Protein 3TPK (pdb70)

CATH classification: 2.60.40.10

Secondary structure (DSSP, 8-state):
-EEEEEE--EEE-TT--EEEEEEEEESGGG--EEEEEEE-TTS--EEEEEEETTT--EEE-GGGTTTEEEEEETTTTEEEEEE-S--GGG-EEEEEEEES-SS-GGG-B---S-EEEEE-

Foldseek 3Di:
DKAWEKDWADEEEQQAKIKMKIFMDDPCPLFQKKWKWWAAVPDDIGTAKMAGNVPGDMDGDPVCPPFWDWDDDVVRNMIMIIGGSDDQVVWGFMWMWTANDDDDPVRTDRTDPTYTHGYD

Nearest PDB structures (foldseek):
  3tpk-assembly1_A  TM=1.008E+00  e=8.498E-26  Camelidae
  4ppt-assembly1_A  TM=9.365E-01  e=7.025E-18  Lama glama
  8rj7-assembly4_H  TM=9.078E-01  e=2.707E-18  Camelus dromedarius
  4weu-assembly2_E  TM=9.367E-01  e=1.724E-17  Lama glama
  8fab-assembly1_B  TM=9.175E-01  e=1.298E-16  Homo sapiens

Solvent-accessible surface area: 6635 Å² total; per-residue (Å²): 172,24,106,9,67,13,61,32,28,31,97,22,133,75,45,22,61,30,137,0,21,4,62,18,52,35,162,28,174,41,16,58,29,9,15,0,10,17,68,11,133,91,133,164,138,69,55,0,0,4,9,0,56,171,124,45,135,51,102,42,7,116,54,0,119,88,19,5,75,7,51,61,44,113,109,127,63,10,9,24,0,62,0,68,77,1,77,85,96,0,43,2,50,0,38,0,0,3,0,69,64,58,100,97,66,159,114,23,67,78,99,12,160,14,17,82,0,41,4,95

Sequence (120 aa):
EVQLVESGGGSSVVQPGGSLRLSCTASGYTFSQEFVIWFRQAPGKERREIVSGISLRKGWTYYADSVKGRFTISQD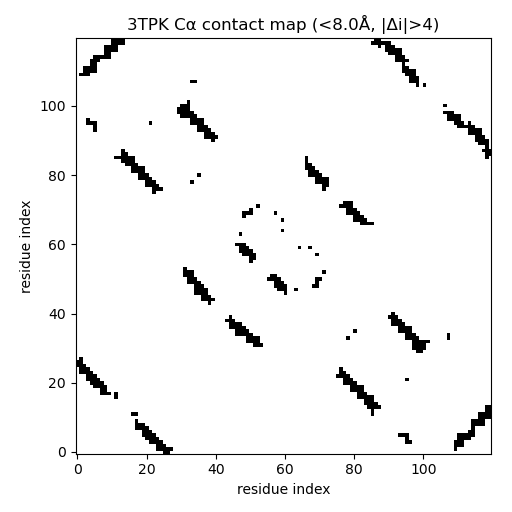NAKNTVYLQMNNLKPEDTAMYYCAAAPTATHALYFDYWGQGTQVTVS

B-factor: mean 15.34, std 8.02, range [6.37, 49.19]

Structure (mmCIF, N/CA/C/O backbone):
data_3TPK
#
_entry.id   3TPK
#
_cell.length_a   30.921
_cell.length_b   38.659
_cell.length_c   94.412
_cell.angle_alpha   90.000
_cell.angle_beta   90.000
_cell.angle_gamma   90.000
#
_symmetry.space_group_name_H-M   'P 21 21 21'
#
loop_
_entity.id
_entity.type
_entity.pdbx_description
1 polymer 'Immunoglobulin heavy chain antibody variable domain KW1'
2 non-polymer BENZAMIDINE
3 non-polymer 1,2-ETHANEDIOL
4 water water
#
loop_
_atom_site.group_PDB
_atom_site.id
_atom_site.type_symbol
_atom_site.label_atom_id
_atom_site.label_alt_id
_atom_site.label_comp_id
_atom_site.label_asym_id
_atom_site.label_entity_id
_atom_site.label_seq_id
_atom_site.pdbx_PDB_ins_code
_atom_site.Cartn_x
_atom_site.Cartn_y
_atom_site.Cartn_z
_atom_site.occupancy
_atom_site.B_iso_or_equiv
_atom_site.auth_seq_id
_atom_site.auth_comp_id
_atom_site.auth_asym_id
_atom_site.auth_atom_id
_atom_site.pdbx_PDB_model_num
ATOM 1 N N . GLU A 1 5 ? -11.701 -3.070 -21.160 1.00 28.25 1 GLU A N 1
ATOM 2 C CA . GLU A 1 5 ? -11.279 -3.885 -19.990 1.00 24.44 1 GLU A CA 1
ATOM 3 C C . GLU A 1 5 ? -9.929 -3.493 -19.388 1.00 21.42 1 GLU A C 1
ATOM 4 O O . GLU A 1 5 ? -9.000 -4.282 -19.245 1.00 19.62 1 GLU A O 1
ATOM 10 N N . VAL A 1 6 ? -9.843 -2.239 -19.071 1.00 14.97 2 VAL A N 1
ATOM 11 C CA . VAL A 1 6 ? -8.735 -1.686 -18.268 1.00 12.38 2 VAL A CA 1
ATOM 12 C C . VAL A 1 6 ? -9.342 -0.844 -17.194 1.00 12.73 2 VAL A C 1
ATOM 13 O O . VAL A 1 6 ? -10.222 -0.001 -17.453 1.00 13.85 2 VAL A O 1
ATOM 17 N N . GLN A 1 7 ? -8.836 -1.051 -15.960 1.00 12.15 3 GLN A N 1
ATOM 18 C CA . GLN A 1 7 ? -9.247 -0.202 -14.883 1.00 13.84 3 GLN A CA 1
ATOM 19 C C . GLN A 1 7 ? -8.068 0.169 -13.983 1.00 9.99 3 GLN A C 1
ATOM 20 O O . GLN A 1 7 ? -7.164 -0.624 -13.775 1.00 12.14 3 GLN A O 1
ATOM 26 N N . LEU A 1 8 ? -8.054 1.445 -13.634 1.00 10.87 4 LEU A N 1
ATOM 27 C CA . LEU A 1 8 ? -7.008 1.973 -12.762 1.00 8.95 4 LEU A CA 1
ATOM 28 C C . LEU A 1 8 ? -7.644 2.421 -11.451 1.00 9.78 4 LEU A C 1
ATOM 29 O O . LEU A 1 8 ? -8.791 2.954 -11.469 1.00 10.97 4 LEU A O 1
ATOM 34 N N . VAL A 1 9 ? -6.914 2.209 -10.338 1.00 8.43 5 VAL A N 1
ATOM 35 C CA . VAL A 1 9 ? -7.468 2.560 -9.011 1.00 8.63 5 VAL A CA 1
ATOM 36 C C . VAL A 1 9 ? -6.389 3.338 -8.274 1.00 8.04 5 VAL A C 1
ATOM 37 O O . VAL A 1 9 ? -5.280 2.822 -8.049 1.00 7.72 5 VAL A O 1
ATOM 41 N N . GLU A 1 10 ? -6.720 4.553 -7.853 1.00 7.21 6 GLU A N 1
ATOM 42 C CA . GLU A 1 10 ? -5.735 5.413 -7.147 1.00 6.97 6 GLU A CA 1
ATOM 43 C C . GLU A 1 10 ? -5.896 5.271 -5.629 1.00 6.80 6 GLU A C 1
ATOM 44 O O . GLU A 1 10 ? -7.022 5.176 -5.098 1.00 7.90 6 GLU A O 1
ATOM 50 N N . SER A 1 11 ? -4.774 5.358 -4.917 1.00 7.03 7 SER A N 1
ATOM 51 C CA . SER A 1 11 ? -4.839 5.359 -3.457 1.00 6.85 7 SER A CA 1
ATOM 52 C C . SER A 1 11 ? -3.588 6.046 -2.953 1.00 7.91 7 SER A C 1
ATOM 53 O O . SER A 1 11 ? -2.692 6.458 -3.705 1.00 8.03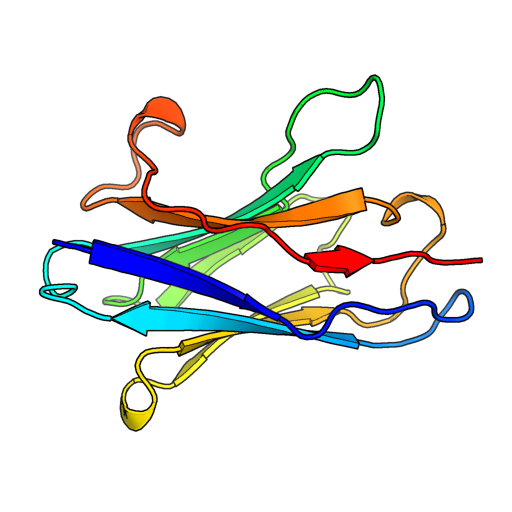 7 SER A O 1
ATOM 56 N N . GLY A 1 12 ? -3.548 6.264 -1.634 1.00 8.60 8 GLY A N 1
ATOM 57 C CA . GLY A 1 12 ? -2.346 6.808 -0.977 1.00 9.10 8 GLY A CA 1
ATOM 58 C C . GLY A 1 12 ? -2.416 8.267 -0.580 1.00 8.15 8 GLY A C 1
ATOM 59 O O . GLY A 1 12 ? -1.459 8.759 0.006 1.00 10.55 8 GLY A O 1
ATOM 60 N N . GLY A 1 13 ? -3.546 8.924 -0.849 1.00 8.60 9 GLY A N 1
ATOM 61 C CA . GLY A 1 13 ? -3.678 10.355 -0.465 1.00 8.68 9 GLY A C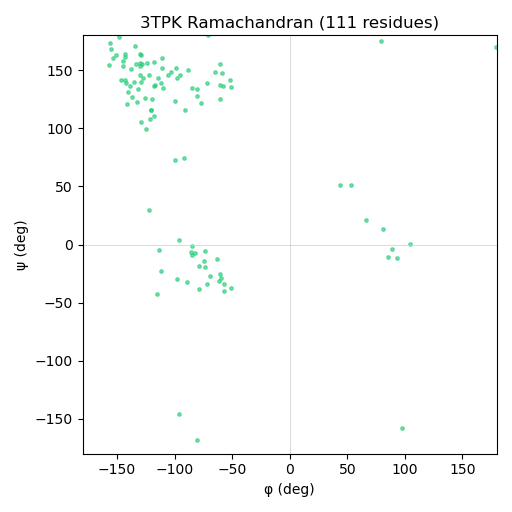A 1
ATOM 62 C C . GLY A 1 13 ? -3.797 10.557 1.040 1.00 9.02 9 GLY A C 1
ATOM 63 O O . GLY A 1 13 ? -3.772 9.594 1.838 1.00 9.98 9 GLY A O 1
ATOM 64 N N . GLY A 1 14 ? -3.916 11.796 1.460 1.00 9.67 10 GLY A N 1
ATOM 65 C CA . GLY A 1 14 ? -4.048 12.111 2.863 1.00 10.90 10 GLY A CA 1
ATOM 66 C C . GLY A 1 14 ? -3.726 13.562 3.051 1.00 10.69 10 GLY A C 1
ATOM 67 O O . GLY A 1 14 ? -3.458 14.355 2.136 1.00 10.99 10 GLY A O 1
ATOM 68 N N A SER A 1 15 ? -3.845 13.965 4.322 0.50 11.44 11 SER A N 1
ATOM 69 N N B SER A 1 15 ? -3.668 13.908 4.334 0.50 11.70 11 SER A N 1
ATOM 70 C CA A SER A 1 15 ? -3.480 15.321 4.762 0.50 11.92 11 SER A CA 1
ATOM 71 C CA B SER A 1 15 ? -3.380 15.261 4.773 0.50 11.95 11 SER A CA 1
ATOM 72 C C A SER A 1 15 ? -2.055 15.335 5.330 0.50 11.27 11 SER A C 1
ATOM 73 C C B SER A 1 15 ? -1.969 15.311 5.335 0.50 11.73 11 SER A C 1
ATOM 74 O O A SER A 1 15 ? -1.732 14.532 6.226 0.50 12.71 11 SER A O 1
ATOM 75 O O B SER A 1 15 ? -1.610 14.508 6.217 0.50 12.68 11 SER A O 1
ATOM 80 N N A VAL A 1 16 ? -1.218 16.259 4.885 0.50 10.68 12 VAL A N 1
ATOM 81 N N B VAL A 1 16 ? -1.184 16.272 4.899 0.50 11.36 12 VAL A N 1
ATOM 82 C CA A VAL A 1 16 ? 0.184 16.360 5.331 0.50 11.30 12 VAL A CA 1
ATOM 83 C CA B VAL A 1 16 ? 0.218 16.359 5.275 0.50 12.31 12 VAL A CA 1
ATOM 84 C C A VAL A 1 16 ? 0.544 17.794 5.573 0.50 10.94 12 VAL A C 1
ATOM 85 C C B VAL A 1 16 ? 0.589 17.788 5.522 0.50 11.63 12 VAL A C 1
ATOM 86 O O A VAL A 1 16 ? -0.061 18.749 5.021 0.50 12.30 12 VAL A O 1
ATOM 87 O O B VAL A 1 16 ? 0.027 18.738 4.931 0.50 12.95 12 VAL A O 1
ATOM 94 N N . GLN A 1 17 ? 1.525 17.959 6.428 1.00 13.67 13 GLN A N 1
ATOM 95 C CA . GLN A 1 17 ? 2.071 19.261 6.683 1.00 13.48 13 GLN A CA 1
ATOM 96 C C . GLN A 1 17 ? 2.898 19.790 5.473 1.00 13.12 13 GLN A C 1
ATOM 97 O O . GLN A 1 17 ? 3.522 18.992 4.779 1.00 11.78 13 GLN A O 1
ATOM 103 N N . PRO A 1 18 ? 2.970 21.117 5.222 1.00 13.88 14 PRO A N 1
ATOM 104 C CA . PRO A 1 18 ? 3.898 21.608 4.218 1.00 13.59 14 PRO A CA 1
ATOM 105 C C . PRO A 1 18 ? 5.322 21.071 4.427 1.00 11.61 14 PRO A C 1
ATOM 106 O O . PRO A 1 18 ? 5.853 21.036 5.559 1.00 12.20 14 PRO A O 1
ATOM 110 N N . GLY A 1 19 ? 5.956 20.647 3.341 1.00 10.27 15 GLY A N 1
ATOM 111 C CA . GLY A 1 19 ? 7.261 20.026 3.394 1.00 9.58 15 GLY A CA 1
ATOM 112 C C . GLY A 1 19 ? 7.180 18.488 3.479 1.00 9.16 15 GLY A C 1
ATOM 113 O O . GLY A 1 19 ? 8.216 17.837 3.307 1.00 10.20 15 GLY A O 1
ATOM 114 N N . GLY A 1 20 ? 5.982 17.928 3.737 1.00 9.06 16 GLY A N 1
ATOM 115 C CA . GLY A 1 20 ? 5.853 16.501 3.919 1.00 8.79 16 GLY A CA 1
ATOM 116 C C . GLY A 1 20 ? 5.795 15.692 2.642 1.00 7.60 16 GLY A C 1
ATOM 117 O O . GLY A 1 20 ? 6.083 16.166 1.541 1.00 8.93 16 GLY A O 1
ATOM 118 N N . SER A 1 21 ? 5.428 14.416 2.833 1.00 7.97 17 SER A N 1
ATOM 119 C CA . SER A 1 21 ? 5.666 13.411 1.818 1.00 7.79 17 SER A CA 1
ATOM 120 C C . SER A 1 21 ? 4.504 12.436 1.782 1.00 7.48 17 SER A C 1
ATOM 121 O O . SER A 1 21 ? 3.976 12.054 2.837 1.00 8.52 17 SER A O 1
ATOM 124 N N . LEU A 1 22 ? 4.135 12.000 0.558 1.00 7.65 18 LEU A N 1
ATOM 125 C CA . LEU A 1 22 ? 3.119 10.964 0.360 1.00 8.00 18 LEU A CA 1
ATOM 126 C C . LEU A 1 22 ? 3.545 10.139 -0.843 1.00 7.67 18 LEU A C 1
ATOM 127 O O . LEU A 1 22 ? 4.262 10.627 -1.694 1.00 11.19 18 LEU A O 1
ATOM 132 N N . ARG A 1 23 ? 3.134 8.892 -0.899 1.00 7.61 19 ARG A N 1
ATOM 133 C CA . ARG A 1 23 ? 3.335 8.091 -2.121 1.00 6.88 19 ARG A CA 1
ATOM 134 C C . ARG A 1 23 ? 1.976 7.645 -2.634 1.00 7.63 19 ARG A C 1
ATOM 135 O O . ARG A 1 23 ? 1.262 6.898 -1.954 1.00 9.95 19 ARG A O 1
ATOM 143 N N . LEU A 1 24 ? 1.581 8.101 -3.815 1.00 7.11 20 LEU A N 1
ATOM 144 C CA . LEU A 1 24 ? 0.325 7.659 -4.405 1.00 7.21 20 LEU A CA 1
ATOM 145 C C . LEU A 1 24 ? 0.574 6.396 -5.232 1.00 7.24 20 LEU A C 1
ATOM 146 O O . LEU A 1 24 ? 1.679 6.217 -5.838 1.00 8.01 20 LEU A O 1
ATOM 151 N N . SER A 1 25 ? -0.455 5.551 -5.307 1.00 6.93 21 SER A N 1
ATOM 152 C CA . SER A 1 25 ? -0.395 4.333 -6.175 1.00 6.89 21 SER A CA 1
ATOM 153 C C . SER A 1 25 ? -1.515 4.379 -7.162 1.00 6.62 21 SER A C 1
ATOM 154 O O . SER A 1 25 ? -2.644 4.838 -6.905 1.00 7.33 21 SER A O 1
ATOM 157 N N . CYS A 1 26 ? -1.175 3.844 -8.350 1.00 7.14 22 CYS A N 1
ATOM 158 C CA . CYS A 1 26 ? -2.131 3.682 -9.469 1.00 7.11 22 CYS A CA 1
ATOM 159 C C . CYS A 1 26 ? -2.072 2.211 -9.815 1.00 6.85 22 CYS A C 1
ATOM 160 O O . CYS A 1 26 ? -1.086 1.756 -10.463 1.00 8.54 22 CYS A O 1
ATOM 163 N N . THR A 1 27 ? -3.041 1.423 -9.337 1.00 7.49 23 THR A N 1
ATOM 164 C CA . THR A 1 27 ? -3.016 -0.040 -9.477 1.00 8.59 23 THR A CA 1
ATOM 165 C C . THR A 1 27 ? -3.920 -0.384 -10.653 1.00 8.31 23 THR A C 1
ATOM 166 O O . THR A 1 27 ? -5.100 -0.039 -10.690 1.00 8.77 23 THR A O 1
ATOM 170 N N . ALA A 1 28 ? -3.331 -1.095 -11.622 1.00 9.70 24 ALA A N 1
ATOM 171 C CA . ALA A 1 28 ? -4.044 -1.387 -12.901 1.00 8.56 24 ALA A CA 1
ATOM 172 C C . ALA A 1 28 ? -4.530 -2.817 -12.879 1.00 10.91 24 ALA A C 1
ATOM 173 O O . ALA A 1 28 ? -3.881 -3.747 -12.296 1.00 11.72 24 ALA A O 1
ATOM 175 N N . SER A 1 29 ? -5.634 -3.053 -13.531 1.00 11.45 25 SER A N 1
ATOM 176 C CA . SER A 1 29 ? -6.085 -4.431 -13.776 1.00 11.68 25 SER A CA 1
ATOM 177 C C . SER A 1 29 ? -6.729 -4.491 -15.164 1.00 10.61 25 SER A C 1
ATOM 178 O O . SER A 1 29 ? -7.073 -3.485 -15.767 1.00 11.72 25 SER A O 1
ATOM 181 N N . GLY A 1 30 ? -6.883 -5.700 -15.658 1.00 12.09 26 GLY A N 1
ATOM 182 C CA . GLY A 1 30 ? -7.371 -5.939 -17.012 1.00 11.30 26 GLY A CA 1
ATOM 183 C C . GLY A 1 30 ? -6.276 -6.183 -18.006 1.00 12.34 26 GLY A C 1
ATOM 184 O O . GLY A 1 30 ? -5.140 -6.519 -17.654 1.00 15.00 26 GLY A O 1
ATOM 185 N N . TYR A 1 31 ? -6.593 -5.956 -19.275 1.00 12.65 27 TYR A N 1
ATOM 186 C CA . TYR A 1 31 ? -5.672 -6.246 -20.377 1.00 13.01 27 TYR A CA 1
ATOM 187 C C . TYR A 1 31 ? -4.891 -4.992 -20.646 1.00 11.93 27 TYR A C 1
ATOM 188 O O . TYR A 1 31 ? -5.100 -4.299 -21.613 1.00 13.04 27 TYR A O 1
ATOM 197 N N . THR A 1 32 ? -3.965 -4.723 -19.740 1.00 10.26 28 THR A N 1
ATOM 198 C CA . THR A 1 32 ? -3.276 -3.465 -19.716 1.00 10.03 28 THR A CA 1
ATOM 199 C C . THR A 1 32 ? -2.074 -3.374 -20.639 1.00 10.30 28 THR A C 1
ATOM 200 O O . THR A 1 32 ? -1.475 -2.281 -20.774 1.00 10.23 28 THR A O 1
ATOM 204 N N . PHE A 1 33 ? -1.755 -4.446 -21.349 1.00 9.74 29 PHE A N 1
ATOM 205 C CA . PHE A 1 33 ? -0.533 -4.411 -22.163 1.00 9.49 29 PHE A CA 1
ATOM 206 C C . PHE A 1 33 ? -0.518 -3.293 -23.243 1.00 9.48 29 PHE A C 1
ATOM 207 O O . PHE A 1 33 ? 0.599 -2.819 -23.547 1.00 12.37 29 PHE A O 1
ATOM 215 N N . SER A 1 34 ? -1.691 -2.891 -23.742 1.00 8.57 30 SER A N 1
ATOM 216 C CA . SER A 1 34 ? -1.720 -1.854 -24.779 1.00 9.42 30 SER A CA 1
ATOM 217 C C . SER A 1 34 ? -1.431 -0.458 -24.228 1.00 9.25 30 SER A C 1
ATOM 218 O O . SER A 1 34 ? -1.174 0.453 -25.019 1.00 11.32 30 SER A O 1
ATOM 221 N N . GLN A 1 35 ? -1.477 -0.251 -22.922 1.00 9.92 31 GLN A N 1
ATOM 222 C CA . GLN A 1 35 ? -1.523 1.082 -22.303 1.00 10.66 31 GLN A CA 1
ATOM 223 C C . GLN A 1 35 ? -0.125 1.450 -21.821 1.00 11.27 31 GLN A C 1
ATOM 224 O O . GLN A 1 35 ? 0.172 1.486 -20.609 1.00 14.55 31 GLN A O 1
ATOM 230 N N . GLU A 1 36 ? 0.744 1.759 -22.788 1.00 10.45 32 GLU A N 1
ATOM 231 C CA . GLU A 1 36 ? 2.162 1.965 -22.562 1.00 13.45 32 GLU A CA 1
ATOM 232 C C . GLU A 1 36 ? 2.565 3.224 -21.881 1.00 10.52 32 GLU A C 1
ATOM 233 O O . GLU A 1 36 ? 3.654 3.288 -21.361 1.00 15.07 32 GLU A O 1
ATOM 239 N N . PHE A 1 37 ? 1.682 4.203 -21.893 1.00 8.08 33 PHE A N 1
ATOM 240 C CA . PHE A 1 37 ? 2.003 5.508 -21.246 1.00 9.15 33 PHE A CA 1
ATOM 241 C C . PHE A 1 37 ? 1.018 5.710 -20.116 1.00 7.81 33 PHE A C 1
ATOM 242 O O . PHE A 1 37 ? -0.191 5.501 -20.274 1.00 8.51 33 PHE A O 1
ATOM 250 N N . VAL A 1 38 ? 1.564 6.194 -18.975 1.00 8.63 34 VAL A N 1
ATOM 251 C CA . VAL A 1 38 ? 0.674 6.461 -17.802 1.00 8.25 34 VAL A CA 1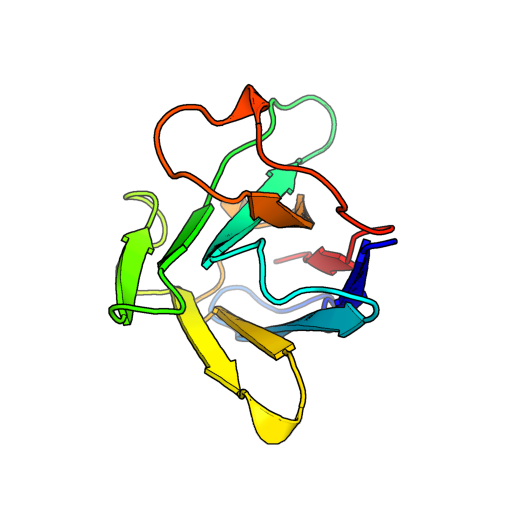
ATOM 252 C C . VAL A 1 38 ? 0.953 7.880 -17.328 1.00 8.28 34 VAL A C 1
ATOM 253 O O . VAL A 1 38 ? 2.131 8.307 -17.284 1.00 9.26 34 VAL A O 1
ATOM 257 N N . ILE A 1 39 ? -0.105 8.591 -16.959 1.00 7.77 35 ILE A N 1
ATOM 258 C CA . ILE A 1 39 ? 0.067 9.915 -16.372 1.00 8.05 35 ILE A CA 1
ATOM 259 C C . ILE A 1 39 ? -0.615 9.980 -15.014 1.00 7.83 35 ILE A C 1
ATOM 260 O O . ILE A 1 39 ? -1.560 9.203 -14.711 1.00 8.67 35 ILE A O 1
ATOM 265 N N . TRP A 1 40 ? -0.106 10.935 -14.203 1.00 7.00 36 TRP A N 1
ATOM 266 C CA . TRP A 1 40 ? -0.870 11.398 -13.016 1.00 6.61 36 TRP A CA 1
ATOM 267 C C . TRP A 1 40 ? -1.306 12.814 -13.362 1.00 7.23 36 TRP A C 1
ATOM 268 O O . TRP A 1 40 ? -0.525 13.663 -13.807 1.00 8.34 36 TRP A O 1
ATOM 279 N N . PHE A 1 41 ? -2.596 13.080 -13.073 1.00 8.47 37 PHE A N 1
ATOM 280 C CA . PHE A 1 41 ? -3.116 14.441 -13.229 1.00 7.74 37 PHE A CA 1
ATOM 281 C C . PHE A 1 41 ? -3.851 14.807 -11.934 1.00 8.43 37 PHE A C 1
ATOM 282 O O . PHE A 1 41 ? -4.211 13.942 -11.140 1.00 9.44 37 PHE A O 1
ATOM 290 N N . ARG A 1 42 ? -4.096 16.095 -11.751 1.00 7.84 38 ARG A N 1
ATOM 291 C CA . ARG A 1 42 ? -4.697 16.582 -10.515 1.00 7.80 38 ARG A CA 1
ATOM 292 C C . ARG A 1 42 ? -5.750 17.629 -10.851 1.00 8.36 38 ARG A C 1
ATOM 293 O O . ARG A 1 42 ? -5.674 18.325 -11.872 1.00 10.46 38 ARG A O 1
ATOM 301 N N . GLN A 1 43 ? -6.755 17.722 -9.983 1.00 10.39 39 GLN A N 1
ATOM 302 C CA . GLN A 1 43 ? -7.788 18.721 -10.143 1.00 12.14 39 GLN A CA 1
ATOM 303 C C . GLN A 1 43 ? -8.193 19.268 -8.810 1.00 12.73 39 GLN A C 1
ATOM 304 O O . GLN A 1 43 ? -8.600 18.506 -7.903 1.00 13.21 39 GLN A O 1
ATOM 310 N N . ALA A 1 44 ? -8.037 20.578 -8.679 1.00 14.98 40 ALA A N 1
ATOM 311 C CA . ALA A 1 44 ? -8.542 21.237 -7.477 1.00 18.94 40 ALA A CA 1
ATOM 312 C C . ALA A 1 44 ? -9.933 21.892 -7.753 1.00 22.22 40 ALA A C 1
ATOM 313 O O . ALA A 1 44 ? -10.210 22.199 -8.896 1.00 22.36 40 ALA A O 1
ATOM 315 N N . PRO A 1 45 ? -10.827 22.052 -6.736 1.00 23.96 41 PRO A N 1
ATOM 316 C CA . PRO A 1 45 ? -12.168 22.539 -7.032 1.00 27.02 41 PRO A CA 1
ATOM 317 C C . PRO A 1 45 ? -12.075 23.928 -7.728 1.00 28.02 41 PRO A C 1
ATOM 318 O O . PRO A 1 45 ? -11.225 24.804 -7.389 1.00 27.62 41 PRO A O 1
ATOM 322 N N . GLY A 1 46 ? -12.872 24.103 -8.773 1.00 32.21 42 GLY A N 1
ATOM 323 C CA . GLY A 1 46 ? -12.816 25.345 -9.530 1.00 33.16 42 GLY A CA 1
ATOM 324 C C . GLY A 1 46 ? -11.517 25.622 -10.300 1.00 34.98 42 GLY A C 1
ATOM 325 O O . GLY A 1 46 ? -11.224 26.795 -10.659 1.00 35.95 42 GLY A O 1
ATOM 326 N N . LYS A 1 47 ? -10.736 24.558 -10.577 1.00 33.68 43 LYS A N 1
ATOM 327 C CA . LYS A 1 47 ? -9.553 24.697 -11.448 1.00 33.09 43 LYS A CA 1
ATOM 328 C C . LYS A 1 47 ? -9.541 23.653 -12.556 1.00 29.78 43 LYS A C 1
ATOM 329 O O . LYS A 1 47 ? -10.319 22.656 -12.558 1.00 29.55 43 LYS A O 1
ATOM 335 N N . GLU A 1 48 ? -8.724 23.932 -13.574 1.00 29.35 44 GLU A N 1
ATOM 336 C CA . GLU A 1 48 ? -8.621 22.991 -14.658 1.00 24.67 44 GLU A CA 1
ATOM 337 C C . GLU A 1 48 ? -7.668 21.889 -14.265 1.00 21.66 44 GLU A C 1
ATOM 338 O O . GLU A 1 48 ? -6.689 22.129 -13.490 1.00 23.34 44 GLU A O 1
ATOM 344 N N A ARG A 1 49 ? -7.963 20.680 -14.787 0.50 18.23 45 ARG A N 1
ATOM 345 N N B ARG A 1 49 ? -7.927 20.715 -14.766 0.50 18.26 45 ARG A N 1
ATOM 346 C CA A ARG A 1 49 ? -7.040 19.486 -14.728 0.50 16.99 45 ARG A CA 1
ATOM 347 C CA B ARG A 1 49 ? -6.995 19.687 -14.415 0.50 16.66 45 ARG A CA 1
ATOM 348 C C A ARG A 1 49 ? -5.575 19.860 -15.103 0.50 14.88 45 ARG A C 1
ATOM 349 C C B ARG A 1 49 ? -5.592 19.893 -15.041 0.50 14.93 45 ARG A C 1
ATOM 350 O O A ARG A 1 49 ? -5.336 20.541 -16.118 0.50 15.57 45 ARG A O 1
ATOM 351 O O B ARG A 1 49 ? -5.417 20.512 -16.111 0.50 15.99 45 ARG A O 1
ATOM 366 N N . GLU A 1 50 ? -4.593 19.421 -14.313 1.00 12.60 46 GLU A N 1
ATOM 367 C CA . GLU A 1 50 ? -3.207 19.606 -14.655 1.00 12.18 46 GLU A CA 1
ATOM 368 C C . GLU A 1 50 ? -2.495 18.278 -14.686 1.00 9.19 46 GLU A C 1
ATOM 369 O O . GLU A 1 50 ? -2.561 17.527 -13.706 1.00 10.02 46 GLU A O 1
ATOM 375 N N . ILE A 1 51 ? -1.786 17.963 -15.748 1.00 9.43 47 ILE A N 1
ATOM 376 C CA . ILE A 1 51 ? -0.913 16.753 -15.774 1.00 8.94 47 ILE A CA 1
ATOM 377 C C . ILE A 1 51 ? 0.342 17.069 -15.001 1.00 8.92 47 ILE A C 1
ATOM 378 O O . ILE A 1 51 ? 1.078 18.005 -15.308 1.00 11.01 47 ILE A O 1
ATOM 383 N N . VAL A 1 52 ? 0.602 16.269 -13.960 1.00 8.91 48 VAL A N 1
ATOM 384 C CA . VAL A 1 52 ? 1.833 16.519 -13.179 1.00 10.01 48 VAL A CA 1
ATOM 385 C C . VAL A 1 52 ? 2.965 15.633 -13.588 1.00 8.60 48 VAL A C 1
ATOM 386 O O . VAL A 1 52 ? 4.104 16.049 -13.409 1.00 9.60 48 VAL A O 1
ATOM 390 N N . SER A 1 53 ? 2.720 14.401 -14.073 1.00 8.32 49 SER A N 1
ATOM 391 C CA . SER A 1 53 ? 3.817 13.518 -14.438 1.00 8.18 49 SER A CA 1
ATOM 392 C C . SER A 1 53 ? 3.334 12.495 -15.440 1.00 8.17 49 SER A C 1
ATOM 393 O O . SER A 1 53 ? 2.147 12.173 -15.468 1.00 8.53 49 SER A O 1
ATOM 396 N N . GLY A 1 54 ? 4.291 12.006 -16.233 1.00 9.30 50 GLY A N 1
ATOM 397 C CA . GLY A 1 54 ? 3.969 10.883 -17.129 1.00 9.61 50 GLY A CA 1
ATOM 398 C C . GLY A 1 54 ? 5.178 9.950 -17.207 1.00 8.91 50 GLY A C 1
ATOM 399 O O . GLY A 1 54 ? 6.324 10.364 -16.933 1.00 9.78 50 GLY A O 1
ATOM 400 N N . ILE A 1 55 ? 4.924 8.711 -17.648 1.00 9.19 51 ILE A N 1
ATOM 401 C CA . ILE A 1 55 ? 6.002 7.735 -17.800 1.00 9.90 51 ILE A CA 1
ATOM 402 C C . ILE A 1 55 ? 5.670 6.847 -18.994 1.00 10.92 51 ILE A C 1
ATOM 403 O O . ILE A 1 55 ? 4.484 6.508 -19.220 1.00 10.29 51 ILE A O 1
ATOM 408 N N . SER A 1 56 ? 6.717 6.519 -19.743 1.00 11.49 52 SER A N 1
ATOM 409 C CA . SER A 1 56 ? 6.632 5.449 -20.737 1.00 13.37 52 SER A CA 1
ATOM 410 C C . SER A 1 56 ? 7.037 4.163 -20.037 1.00 13.18 52 SER A C 1
ATOM 411 O O . SER A 1 56 ? 8.167 4.031 -19.559 1.00 14.86 52 SER A O 1
ATOM 414 N N . LEU A 1 57 ? 6.118 3.209 -19.919 1.00 13.73 53 LEU A N 1
ATOM 415 C CA . LEU A 1 57 ? 6.412 1.959 -19.247 1.00 15.85 53 LEU A CA 1
ATOM 416 C C . LEU A 1 57 ? 7.350 1.106 -19.987 1.00 18.89 53 LEU A C 1
ATOM 417 O O . LEU A 1 57 ? 8.008 0.291 -19.366 1.00 21.86 53 LEU A O 1
ATOM 422 N N . ARG A 1 58 ? 7.380 1.255 -21.309 1.00 17.22 54 ARG A N 1
ATOM 423 C CA . ARG A 1 58 ? 8.270 0.481 -22.170 1.00 20.02 54 ARG A CA 1
ATOM 424 C C . ARG A 1 58 ? 9.693 0.992 -22.187 1.00 20.34 54 ARG A C 1
ATOM 425 O O . ARG A 1 58 ? 10.642 0.134 -22.309 1.00 23.83 54 ARG A O 1
ATOM 433 N N . LYS A 1 59 ? 9.879 2.316 -22.170 1.00 20.11 55 LYS A N 1
ATOM 434 C CA . LYS A 1 59 ? 11.227 2.919 -22.361 1.00 21.89 55 LYS A CA 1
ATOM 435 C C . LYS A 1 59 ? 11.770 3.590 -21.099 1.00 21.99 55 LYS A C 1
ATOM 436 O O . LYS A 1 59 ? 12.987 3.768 -20.934 1.00 26.57 55 LYS A O 1
ATOM 442 N N . GLY A 1 60 ? 10.910 3.986 -20.168 1.00 19.61 56 GLY A N 1
ATOM 443 C CA . GLY A 1 60 ? 11.369 4.665 -18.931 1.00 19.40 56 GLY A CA 1
ATOM 444 C C . GLY A 1 60 ? 11.475 6.176 -19.015 1.00 16.30 56 GLY A C 1
ATOM 445 O O . GLY A 1 60 ? 11.840 6.832 -18.028 1.00 20.69 56 GLY A O 1
ATOM 446 N N . TRP A 1 61 ? 11.237 6.765 -20.172 1.00 15.59 57 TRP A N 1
ATOM 447 C CA . TRP A 1 61 ? 11.093 8.203 -20.318 1.00 15.86 57 TRP A CA 1
ATOM 448 C C . TRP A 1 61 ? 10.061 8.746 -19.329 1.00 13.77 57 TRP A C 1
ATOM 449 O O . TRP A 1 61 ? 9.062 8.079 -19.097 1.00 13.61 57 TRP A O 1
ATOM 460 N N . THR A 1 62 ? 10.344 9.927 -18.786 1.00 14.08 58 THR A N 1
ATOM 461 C CA . THR A 1 62 ? 9.429 10.565 -17.864 1.00 13.46 58 THR A CA 1
ATOM 462 C C . THR A 1 62 ? 9.140 12.010 -18.223 1.00 14.13 58 THR A C 1
ATOM 463 O O . THR A 1 62 ? 9.959 12.661 -18.922 1.00 15.84 58 THR A O 1
ATOM 467 N N . TYR A 1 63 ? 7.996 12.509 -17.770 1.00 12.63 59 TYR A N 1
ATOM 468 C CA . TYR A 1 63 ? 7.649 13.906 -17.914 1.00 12.22 59 TYR A CA 1
ATOM 469 C C . TYR A 1 63 ? 7.270 14.412 -16.546 1.00 10.94 59 TYR A C 1
ATOM 470 O O . TYR A 1 63 ? 6.634 13.645 -15.752 1.00 10.96 59 TYR A O 1
ATOM 479 N N . TYR A 1 64 ? 7.627 15.647 -16.231 1.00 11.47 60 TYR A N 1
ATOM 480 C CA . TYR A 1 64 ? 7.143 16.311 -14.995 1.00 10.44 60 TYR A CA 1
ATOM 481 C C . TYR A 1 64 ? 6.713 17.738 -15.348 1.00 12.25 60 TYR A C 1
ATOM 482 O O . TYR A 1 64 ? 7.413 18.446 -16.122 1.00 13.33 60 TYR A O 1
ATOM 491 N N . ALA A 1 65 ? 5.613 18.176 -14.770 1.00 10.78 61 ALA A N 1
ATOM 492 C CA . ALA A 1 65 ? 5.304 19.594 -14.811 1.00 11.67 61 ALA A CA 1
ATOM 493 C C . ALA A 1 65 ? 6.452 20.346 -14.148 1.00 11.28 61 ALA A C 1
ATOM 494 O O . ALA A 1 65 ? 7.012 19.934 -13.117 1.00 11.23 61 ALA A O 1
ATOM 496 N N . ASP A 1 66 ? 6.721 21.557 -14.633 1.00 12.75 62 ASP A N 1
ATOM 497 C CA . ASP A 1 66 ? 7.848 22.324 -14.099 1.00 13.83 62 ASP A CA 1
ATOM 498 C C . ASP A 1 66 ? 7.748 22.524 -12.631 1.00 14.44 62 ASP A C 1
ATOM 499 O O . ASP A 1 66 ? 8.799 22.474 -11.925 1.00 16.18 62 ASP A O 1
ATOM 504 N N . SER A 1 67 ? 6.528 22.780 -12.147 1.00 13.21 63 SER A N 1
ATOM 505 C CA . SER A 1 67 ? 6.372 23.107 -10.732 1.00 15.12 63 SER A CA 1
ATOM 506 C C . SER A 1 67 ? 6.525 21.941 -9.775 1.00 13.22 63 SER A C 1
ATOM 507 O O . SER A 1 67 ? 6.548 22.176 -8.579 1.00 13.41 63 SER A O 1
ATOM 510 N N . VAL A 1 68 ? 6.674 20.712 -10.275 1.00 11.61 64 VAL A N 1
ATOM 511 C CA . VAL A 1 68 ? 6.885 19.561 -9.414 1.00 11.70 64 VAL A CA 1
ATOM 512 C C . VAL A 1 68 ? 8.274 18.972 -9.624 1.00 11.22 64 VAL A C 1
ATOM 513 O O . VAL A 1 68 ? 8.633 18.002 -8.933 1.00 11.18 64 VAL A O 1
ATOM 517 N N . LYS A 1 69 ? 9.042 19.495 -10.589 1.00 13.29 65 LYS A N 1
ATOM 518 C CA . LYS A 1 69 ? 10.328 18.920 -10.833 1.00 15.78 65 LYS A CA 1
ATOM 519 C C . LYS A 1 69 ? 11.201 19.030 -9.584 1.00 13.86 65 LYS A C 1
ATOM 520 O O . LYS A 1 69 ? 11.230 20.080 -8.881 1.00 16.70 65 LYS A O 1
ATOM 526 N N . GLY A 1 70 ? 11.900 17.948 -9.302 1.00 14.80 66 GLY A N 1
ATOM 527 C CA . GLY A 1 70 ? 12.725 17.901 -8.093 1.00 16.54 66 GLY A CA 1
ATOM 528 C C . GLY A 1 70 ? 11.996 17.489 -6.839 1.00 14.36 66 GLY A C 1
ATOM 529 O O . GLY A 1 70 ? 12.654 17.303 -5.813 1.00 18.61 66 GLY A O 1
ATOM 530 N N . ARG A 1 71 ? 10.679 17.434 -6.902 1.00 11.28 67 ARG A N 1
ATOM 531 C CA . ARG A 1 71 ? 9.800 17.090 -5.765 1.00 10.73 67 ARG A CA 1
ATOM 532 C C . ARG A 1 71 ? 9.047 15.813 -5.959 1.00 9.80 67 ARG A C 1
ATOM 533 O O . ARG A 1 71 ? 8.927 15.030 -5.007 1.00 10.08 67 ARG A O 1
ATOM 541 N N . PHE A 1 72 ? 8.520 15.581 -7.134 1.00 9.66 68 PHE A N 1
ATOM 542 C CA . PHE A 1 72 ? 7.743 14.397 -7.432 1.00 9.03 68 PHE A CA 1
ATOM 543 C C . PHE A 1 72 ? 8.561 13.449 -8.280 1.00 8.19 68 PHE A C 1
ATOM 544 O O . PHE A 1 72 ? 9.299 13.890 -9.159 1.00 10.45 68 PHE A O 1
ATOM 552 N N . THR A 1 73 ? 8.377 12.135 -8.091 1.00 8.39 69 THR A N 1
ATOM 553 C CA . THR A 1 73 ? 9.057 11.101 -8.917 1.00 9.38 69 THR A CA 1
ATOM 554 C C . THR A 1 73 ? 8.073 10.022 -9.281 1.00 8.23 69 THR A C 1
ATOM 555 O O . THR A 1 73 ? 7.434 9.457 -8.386 1.00 8.74 69 THR A O 1
ATOM 559 N N . ILE A 1 74 ? 7.958 9.722 -10.583 1.00 9.25 70 ILE A N 1
ATOM 560 C CA . ILE A 1 74 ? 7.043 8.665 -11.059 1.00 8.91 70 ILE A CA 1
ATOM 561 C C . ILE A 1 74 ? 7.862 7.440 -11.252 1.00 9.58 70 ILE A C 1
ATOM 562 O O . ILE A 1 74 ? 8.999 7.516 -11.691 1.00 12.83 70 ILE A O 1
ATOM 567 N N . SER A 1 75 ? 7.275 6.294 -10.941 1.00 9.85 71 SER A N 1
ATOM 568 C CA . SER A 1 75 ? 8.005 5.008 -11.082 1.00 10.91 71 SER A CA 1
ATOM 569 C C . SER A 1 75 ? 6.997 3.890 -11.272 1.00 10.65 71 SER A C 1
ATOM 570 O O . SER A 1 75 ? 5.793 4.060 -11.102 1.00 9.71 71 SER A O 1
ATOM 573 N N . GLN A 1 76 ? 7.512 2.729 -11.653 1.00 12.82 72 GLN A N 1
ATOM 574 C CA . GLN A 1 76 ? 6.607 1.601 -11.886 1.00 13.40 72 GLN A CA 1
ATOM 575 C C . GLN A 1 76 ? 7.041 0.311 -11.170 1.00 13.75 72 GLN A C 1
ATOM 576 O O . GLN A 1 76 ? 8.217 0.138 -10.840 1.00 16.19 72 GLN A O 1
ATOM 582 N N . ASP A 1 77 ? 6.099 -0.555 -10.871 1.00 12.89 73 ASP A N 1
ATOM 583 C CA . ASP A 1 77 ? 6.378 -1.907 -10.379 1.00 13.64 73 ASP A CA 1
ATOM 584 C C . ASP A 1 77 ? 5.581 -2.875 -11.217 1.00 13.44 73 ASP A C 1
ATOM 585 O O . ASP A 1 77 ? 4.334 -2.992 -11.084 1.00 14.15 73 ASP A O 1
ATOM 590 N N . ASN A 1 78 ? 6.265 -3.574 -12.110 1.00 13.82 74 ASN A N 1
ATOM 591 C CA . ASN A 1 78 ? 5.507 -4.376 -13.060 1.00 13.27 74 ASN A CA 1
ATOM 592 C C . ASN A 1 78 ? 4.897 -5.590 -12.372 1.00 13.40 74 ASN A C 1
ATOM 593 O O . ASN A 1 78 ? 3.733 -5.963 -12.723 1.00 14.55 74 ASN A O 1
ATOM 598 N N . ALA A 1 79 ? 5.562 -6.208 -11.359 1.00 14.52 75 ALA A N 1
ATOM 599 C CA . ALA A 1 79 ? 4.943 -7.377 -10.702 1.00 15.32 75 ALA A CA 1
ATOM 600 C C . ALA A 1 79 ? 3.621 -7.021 -10.043 1.00 14.94 75 ALA A C 1
ATOM 601 O O . ALA A 1 79 ? 2.679 -7.847 -10.044 1.00 17.90 75 ALA A O 1
ATOM 603 N N . LYS A 1 80 ? 3.495 -5.765 -9.567 1.00 13.75 76 LYS A N 1
ATOM 604 C CA . LYS A 1 80 ? 2.265 -5.319 -8.921 1.00 13.25 76 LYS A CA 1
ATOM 605 C C . LYS A 1 80 ? 1.331 -4.568 -9.923 1.00 11.83 76 LYS A C 1
ATOM 606 O O . LYS A 1 80 ? 0.257 -4.094 -9.527 1.00 12.68 76 LYS A O 1
ATOM 612 N N . ASN A 1 81 ? 1.730 -4.513 -11.198 1.00 11.42 77 ASN A N 1
ATOM 613 C CA . ASN A 1 81 ? 1.027 -3.770 -12.230 1.00 9.98 77 ASN A CA 1
ATOM 614 C C . ASN A 1 81 ? 0.607 -2.397 -11.678 1.00 8.77 77 ASN A C 1
ATOM 615 O O . ASN A 1 81 ? -0.545 -1.977 -11.820 1.00 9.33 77 ASN A O 1
ATOM 620 N N . THR A 1 82 ? 1.575 -1.680 -11.089 1.00 8.93 78 THR A N 1
ATOM 621 C CA . THR A 1 82 ? 1.295 -0.417 -10.367 1.00 8.13 78 THR A CA 1
ATOM 622 C C . THR A 1 82 ? 2.264 0.657 -10.874 1.00 9.00 78 THR A C 1
ATOM 623 O O . THR A 1 82 ? 3.436 0.372 -11.154 1.00 11.52 78 THR A O 1
ATOM 627 N N . VAL A 1 83 ? 1.789 1.914 -10.927 1.00 8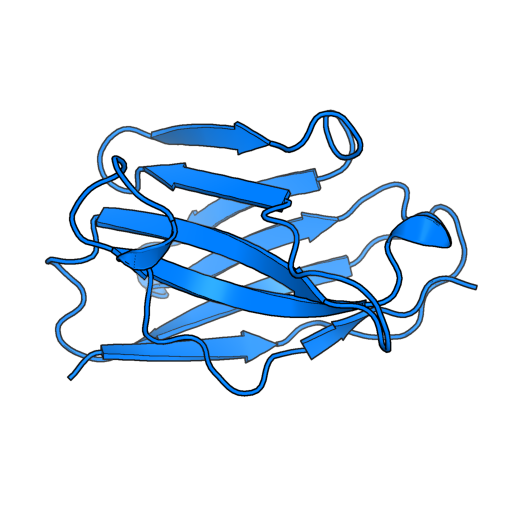.21 79 VAL A N 1
ATOM 628 C CA . VAL A 1 83 ? 2.652 3.063 -11.102 1.00 8.10 79 VAL A CA 1
ATOM 629 C C . VAL A 1 83 ? 2.500 3.934 -9.844 1.00 7.68 79 VAL A C 1
ATOM 630 O O . VAL A 1 83 ? 1.415 4.101 -9.344 1.00 9.56 79 VAL A O 1
ATOM 634 N N . TYR A 1 84 ? 3.648 4.412 -9.348 1.00 7.36 80 TYR A N 1
ATOM 635 C CA . TYR A 1 84 ? 3.644 5.236 -8.122 1.00 7.41 80 TYR A CA 1
ATOM 636 C C . TYR A 1 84 ? 4.002 6.662 -8.407 1.00 7.55 80 TYR A C 1
ATOM 637 O O . TYR A 1 84 ? 4.785 6.964 -9.366 1.00 9.66 80 TYR A O 1
ATOM 646 N N . LEU A 1 85 ? 3.486 7.569 -7.579 1.00 7.26 81 LEU A N 1
ATOM 647 C CA . LEU A 1 85 ? 3.957 8.976 -7.598 1.00 7.39 81 LEU A CA 1
ATOM 648 C C . LEU A 1 85 ? 4.480 9.300 -6.197 1.00 7.24 81 LEU A C 1
ATOM 649 O O . LEU A 1 85 ? 3.672 9.433 -5.248 1.00 8.45 81 LEU A O 1
ATOM 654 N N . GLN A 1 86 ? 5.817 9.411 -6.080 1.00 7.74 82 GLN A N 1
ATOM 655 C CA . GLN A 1 86 ? 6.396 9.856 -4.791 1.00 7.52 82 GLN A CA 1
ATOM 656 C C . GLN A 1 86 ? 6.258 11.354 -4.770 1.00 8.14 82 GLN A C 1
ATOM 657 O O . GLN A 1 86 ? 6.808 12.007 -5.668 1.00 10.58 82 GLN A O 1
ATOM 663 N N . MET A 1 87 ? 5.672 11.900 -3.708 1.00 7.59 83 MET A N 1
ATOM 664 C CA . MET A 1 87 ? 5.567 13.366 -3.587 1.00 8.49 83 MET A CA 1
ATOM 665 C C . MET A 1 87 ? 6.324 13.805 -2.360 1.00 7.95 83 MET A C 1
ATOM 666 O O . MET A 1 87 ? 5.896 13.476 -1.238 1.00 10.97 83 MET A O 1
ATOM 671 N N . ASN A 1 88 ? 7.452 14.498 -2.552 1.00 8.11 84 ASN A N 1
ATOM 672 C CA . ASN A 1 88 ? 8.250 15.001 -1.469 1.00 7.88 84 ASN A CA 1
ATOM 673 C C . ASN A 1 88 ? 8.157 16.542 -1.433 1.00 8.81 84 ASN A C 1
ATOM 674 O O . ASN A 1 88 ? 7.790 17.184 -2.441 1.00 9.98 84 ASN A O 1
ATOM 679 N N . ASN A 1 89 ? 8.489 17.113 -0.277 1.00 8.42 85 ASN A N 1
ATOM 680 C CA . ASN A 1 89 ? 8.490 18.589 -0.166 1.00 9.02 85 ASN A CA 1
ATOM 681 C C . ASN A 1 89 ? 7.122 19.133 -0.638 1.00 8.36 85 ASN A C 1
ATOM 682 O O . ASN A 1 89 ? 7.084 20.082 -1.443 1.00 10.58 85 ASN A O 1
ATOM 687 N N . LEU A 1 90 ? 6.020 18.594 -0.114 1.00 9.05 86 LEU A N 1
ATOM 688 C CA . LEU A 1 90 ? 4.680 18.998 -0.548 1.00 8.82 86 LEU A CA 1
ATOM 689 C C . LEU A 1 90 ? 4.408 20.444 -0.199 1.00 9.03 86 LEU A C 1
ATOM 690 O O . LEU A 1 90 ? 4.833 20.941 0.847 1.00 11.49 86 LEU A O 1
ATOM 695 N N . LYS A 1 91 ? 3.613 21.097 -1.025 1.00 9.29 87 LYS A N 1
ATOM 696 C CA . LYS A 1 91 ? 3.314 22.527 -0.874 1.00 11.19 87 LYS A CA 1
ATOM 697 C C . LYS A 1 91 ? 1.806 22.729 -0.887 1.00 11.11 87 LYS A C 1
ATOM 698 O O . LYS A 1 91 ? 1.081 21.923 -1.469 1.00 11.08 87 LYS A O 1
ATOM 704 N N . PRO A 1 92 ? 1.299 23.820 -0.274 1.00 12.61 88 PRO A N 1
ATOM 705 C CA . PRO A 1 92 ? -0.134 24.075 -0.287 1.00 12.98 88 PRO A CA 1
ATOM 706 C C . PRO A 1 92 ? -0.723 24.010 -1.694 1.00 13.68 88 PRO A C 1
ATOM 707 O O . PRO A 1 92 ? -1.816 23.494 -1.850 1.00 14.75 88 PRO A O 1
ATOM 711 N N . GLU A 1 93 ? 0.015 24.497 -2.700 1.00 13.20 89 GLU A N 1
ATOM 712 C CA . GLU A 1 93 ? -0.427 24.481 -4.092 1.00 15.01 89 GLU A CA 1
ATOM 713 C C . GLU A 1 93 ? -0.628 23.092 -4.694 1.00 12.46 89 GLU A C 1
ATOM 714 O O . GLU A 1 93 ? -1.188 22.993 -5.789 1.00 13.66 89 GLU A O 1
ATOM 720 N N . ASP A 1 94 ? -0.142 22.046 -4.010 1.00 10.45 90 ASP A N 1
ATOM 721 C CA . ASP A 1 94 ? -0.306 20.695 -4.469 1.00 10.44 90 ASP A CA 1
ATOM 722 C C . ASP A 1 94 ? -1.642 20.102 -4.024 1.00 9.26 90 ASP A C 1
ATOM 723 O O . ASP A 1 94 ? -1.961 18.971 -4.390 1.00 10.11 90 ASP A O 1
ATOM 728 N N . THR A 1 95 ? -2.419 20.800 -3.194 1.00 9.85 91 THR A N 1
ATOM 729 C CA . THR A 1 95 ? -3.689 20.298 -2.721 1.00 9.63 91 THR A CA 1
ATOM 730 C C . THR A 1 95 ? -4.650 20.045 -3.884 1.00 9.30 91 THR A C 1
ATOM 731 O O . THR A 1 95 ? -4.877 20.985 -4.698 1.00 11.33 91 THR A O 1
ATOM 735 N N . ALA A 1 96 ? -5.212 18.858 -4.038 1.00 8.73 92 ALA A N 1
ATOM 736 C CA . ALA A 1 96 ? -6.086 18.530 -5.174 1.00 9.09 92 ALA A C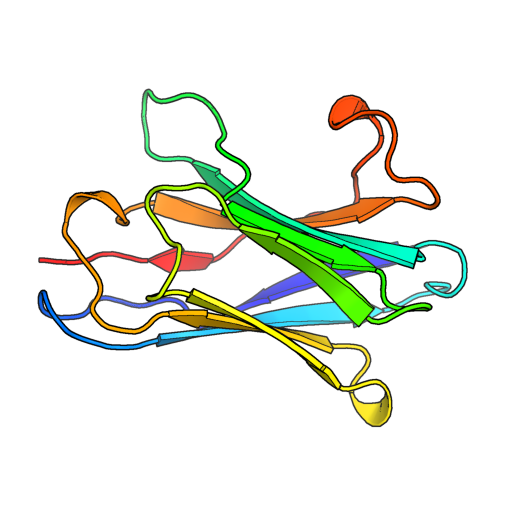A 1
ATOM 737 C C . ALA A 1 96 ? -6.535 17.074 -5.031 1.00 8.88 92 ALA A C 1
ATOM 738 O O . ALA A 1 96 ? -5.892 16.313 -4.281 1.00 9.42 92 ALA A O 1
ATOM 740 N N . MET A 1 97 ? -7.494 16.663 -5.852 1.00 9.02 93 MET A N 1
ATOM 741 C CA . MET A 1 97 ? -7.693 15.248 -6.174 1.00 8.90 93 MET A CA 1
ATOM 742 C C . MET A 1 97 ? -6.710 14.792 -7.238 1.00 8.26 93 MET A C 1
ATOM 743 O O . MET A 1 97 ? -6.541 15.505 -8.247 1.00 9.29 93 MET A O 1
ATOM 748 N N . TYR A 1 98 ? -6.078 13.636 -7.032 1.00 7.61 94 TYR A N 1
ATOM 749 C CA . TYR A 1 98 ? -5.139 13.079 -7.973 1.00 7.45 94 TYR A CA 1
ATOM 750 C C . TYR A 1 98 ? -5.713 11.810 -8.597 1.00 7.22 94 TYR A C 1
ATOM 751 O O . TYR A 1 98 ? -6.276 10.959 -7.930 1.00 7.95 94 TYR A O 1
ATOM 760 N N . TYR A 1 99 ? -5.465 11.708 -9.926 1.00 7.47 95 TYR A N 1
ATOM 761 C CA . TYR A 1 99 ? -5.991 10.583 -10.749 1.00 8.13 95 TYR A CA 1
ATOM 762 C C . TYR A 1 99 ? -4.851 10.077 -11.591 1.00 8.13 95 TYR A C 1
ATOM 763 O O . TYR A 1 99 ? -3.918 10.850 -11.949 1.00 8.09 95 TYR A O 1
ATOM 772 N N . CYS A 1 100 ? -4.949 8.812 -11.984 1.00 7.02 96 CYS A N 1
ATOM 773 C CA . CYS A 1 100 ? -4.012 8.339 -12.982 1.00 7.59 96 CYS A CA 1
ATOM 774 C C . CYS A 1 100 ? -4.774 7.900 -14.242 1.00 6.94 96 CYS A C 1
ATOM 775 O O . CYS A 1 100 ? -5.940 7.618 -14.179 1.00 9.09 96 CYS A O 1
ATOM 778 N N . ALA A 1 101 ? -4.088 7.898 -15.387 1.00 7.53 97 ALA A N 1
ATOM 779 C CA . ALA A 1 101 ? -4.765 7.573 -16.655 1.00 7.12 97 ALA A CA 1
ATOM 780 C C . ALA A 1 101 ? -3.708 6.968 -17.551 1.00 6.41 97 ALA A C 1
ATOM 781 O O . ALA A 1 101 ? -2.502 7.129 -17.339 1.00 7.55 97 ALA A O 1
ATOM 783 N N . ALA A 1 102 ? -4.169 6.283 -18.626 1.00 7.77 98 ALA A N 1
ATOM 784 C CA . ALA A 1 102 ? -3.191 5.580 -19.491 1.00 7.41 98 ALA A CA 1
ATOM 785 C C . ALA A 1 102 ? -3.620 5.629 -20.938 1.00 7.59 98 ALA A C 1
ATOM 786 O O . ALA A 1 102 ? -4.792 5.866 -21.221 1.00 8.62 98 ALA A O 1
ATOM 788 N N . ALA A 1 103 ? -2.659 5.460 -21.828 1.00 7.32 99 ALA A N 1
ATOM 789 C CA . ALA A 1 103 ? -2.994 5.499 -23.266 1.00 8.26 99 ALA A CA 1
ATOM 790 C C . ALA A 1 103 ? -1.935 4.658 -23.986 1.00 7.82 99 ALA A C 1
ATOM 791 O O . ALA A 1 103 ? -0.843 4.438 -23.503 1.00 8.07 99 ALA A O 1
ATOM 793 N N . PRO A 1 104 ? -2.264 4.228 -25.228 1.00 9.16 100 PRO A N 1
ATOM 794 C CA . PRO A 1 104 ? -1.270 3.471 -26.044 1.00 10.07 100 PRO A CA 1
ATOM 795 C C . PRO A 1 104 ? -0.260 4.367 -26.671 1.00 11.20 100 PRO A C 1
ATOM 796 O O . PRO A 1 104 ? 0.820 3.868 -27.089 1.00 15.07 100 PRO A O 1
ATOM 800 N N . THR A 1 105 ? -0.541 5.668 -26.764 1.00 10.83 101 THR A N 1
ATOM 801 C CA . THR A 1 105 ? 0.387 6.599 -27.434 1.00 12.65 101 THR A CA 1
ATOM 802 C C . THR A 1 105 ? 0.539 7.844 -26.546 1.00 11.94 101 THR A C 1
ATOM 803 O O . THR A 1 105 ? -0.212 8.025 -25.598 1.00 11.36 101 THR A O 1
ATOM 807 N N . ALA A 1 106 ? 1.497 8.693 -26.923 1.00 12.61 102 ALA A N 1
ATOM 808 C CA . ALA A 1 106 ? 1.821 9.854 -26.090 1.00 12.48 102 ALA A CA 1
ATOM 809 C C . ALA A 1 106 ? 1.656 11.157 -26.865 1.00 11.44 102 ALA A C 1
ATOM 810 O O . ALA A 1 106 ? 2.359 12.123 -26.607 1.00 11.28 102 ALA A O 1
ATOM 812 N N . THR A 1 107 ? 0.736 11.163 -27.841 1.00 12.68 103 THR A N 1
ATOM 813 C CA . THR A 1 107 ? 0.544 12.356 -28.644 1.00 13.18 103 THR A CA 1
ATOM 814 C C . THR A 1 107 ? -0.482 13.345 -28.107 1.00 11.64 103 THR A C 1
ATOM 815 O O . THR A 1 107 ? -0.308 14.511 -28.397 1.00 11.56 103 THR A O 1
ATOM 819 N N . HIS A 1 108 ? -1.541 12.889 -27.430 1.00 13.13 104 HIS A N 1
ATOM 820 C CA . HIS A 1 108 ? -2.658 13.780 -27.063 1.00 12.04 104 HIS A CA 1
ATOM 821 C C . HIS A 1 108 ? -3.161 13.441 -25.656 1.00 11.20 104 HIS A C 1
ATOM 822 O O . HIS A 1 108 ? -3.382 12.268 -25.296 1.00 11.70 104 HIS A O 1
ATOM 829 N N . ALA A 1 109 ? -3.301 14.477 -24.852 1.00 11.70 105 ALA A N 1
ATOM 830 C CA . ALA A 1 109 ? -3.889 14.266 -23.540 1.00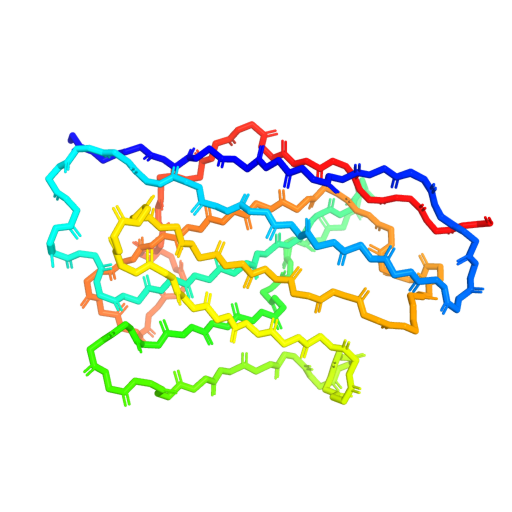 12.54 105 ALA A CA 1
ATOM 831 C C . ALA A 1 109 ? -5.256 13.642 -23.589 1.00 13.59 105 ALA A C 1
ATOM 832 O O . ALA A 1 109 ? -5.614 12.846 -22.727 1.00 13.91 105 ALA A O 1
ATOM 834 N N . LEU A 1 110 ? -6.026 13.989 -24.630 1.00 14.64 106 LEU A N 1
ATOM 835 C CA . LEU A 1 110 ? -7.392 13.521 -24.767 1.00 16.85 106 LEU A CA 1
ATOM 836 C C . LEU A 1 110 ? -7.506 12.009 -24.849 1.00 17.24 106 LEU A C 1
ATOM 837 O O . LEU A 1 110 ? -8.564 11.456 -24.518 1.00 19.33 106 LEU A O 1
ATOM 842 N N . TYR A 1 111 ? -6.441 11.331 -25.296 1.00 13.65 107 TYR A N 1
ATOM 843 C CA . TYR A 1 111 ? -6.532 9.869 -25.457 1.00 13.73 107 TYR A CA 1
ATOM 844 C C . TYR A 1 111 ? -6.255 9.107 -24.184 1.00 13.21 107 TYR A C 1
ATOM 845 O O . TYR A 1 111 ? -6.469 7.870 -24.143 1.00 15.51 107 TYR A O 1
ATOM 854 N N . PHE A 1 112 ? -5.786 9.775 -23.126 1.00 11.93 108 PHE A N 1
ATOM 855 C CA . PHE A 1 112 ? -5.611 9.093 -21.828 1.00 10.90 108 PHE A CA 1
ATOM 856 C C . PHE A 1 112 ? -6.950 8.802 -21.185 1.00 12.72 108 PHE A C 1
ATOM 857 O O . PHE A 1 112 ? -7.887 9.646 -21.180 1.00 15.77 108 PHE A O 1
ATOM 865 N N . ASP A 1 113 ? -7.060 7.619 -20.605 1.00 9.68 109 ASP A N 1
ATOM 866 C CA . ASP A 1 113 ? -8.362 7.163 -20.149 1.00 10.19 109 ASP A CA 1
ATOM 867 C C . ASP A 1 113 ? -8.177 6.279 -18.903 1.00 9.80 109 ASP A C 1
ATOM 868 O O . ASP A 1 113 ? -7.052 6.008 -18.451 1.00 9.25 109 ASP A O 1
ATOM 873 N N . TYR A 1 114 ? -9.331 5.814 -18.376 1.00 10.05 110 TYR A N 1
ATOM 874 C CA . TYR A 1 114 ? -9.353 4.703 -17.397 1.00 10.48 110 TYR A CA 1
ATOM 875 C C . TYR A 1 114 ? -9.048 5.125 -15.965 1.00 9.54 110 TYR A C 1
ATOM 876 O O . TYR A 1 114 ? -8.880 4.258 -15.104 1.00 10.86 110 TYR A O 1
ATOM 885 N N . TRP A 1 115 ? -9.072 6.430 -15.689 1.00 9.89 111 TRP A N 1
ATOM 886 C CA . TRP A 1 115 ? -8.878 6.878 -14.297 1.00 9.72 111 TRP A CA 1
ATOM 887 C C . TRP A 1 115 ? -9.965 6.312 -13.400 1.00 9.55 111 TRP A C 1
ATOM 888 O O . TRP A 1 115 ? -11.086 5.996 -13.815 1.00 10.63 111 TRP A O 1
ATOM 899 N N . GLY A 1 116 ? -9.618 6.203 -12.118 1.00 9.77 112 GLY A N 1
ATOM 900 C CA . GLY A 1 116 ? -10.573 5.733 -11.099 1.00 9.84 112 GLY A CA 1
ATOM 901 C C . GLY A 1 116 ? -11.245 6.881 -10.378 1.00 9.60 112 GLY A C 1
ATOM 902 O O . GLY A 1 116 ? -11.529 7.976 -10.926 1.00 10.98 112 GLY A O 1
ATOM 903 N N . GLN A 1 117 ? -11.518 6.648 -9.086 1.00 9.31 113 GLN A N 1
ATOM 904 C CA . GLN A 1 117 ? -12.173 7.626 -8.208 1.00 10.50 113 GLN A CA 1
ATOM 905 C C . GLN A 1 117 ? -11.192 8.648 -7.650 1.00 9.51 113 GLN A C 1
ATOM 906 O O . GLN A 1 117 ? -11.638 9.601 -6.998 1.00 10.45 113 GLN A O 1
ATOM 912 N N . GLY A 1 118 ? -9.905 8.439 -7.898 1.00 8.12 114 GLY A N 1
ATOM 913 C CA . GLY A 1 118 ? -8.907 9.436 -7.449 1.00 7.84 114 GLY A CA 1
ATOM 914 C C . GLY A 1 118 ? -8.602 9.288 -5.973 1.00 6.77 114 GLY A C 1
ATOM 915 O O . GLY A 1 118 ? -9.229 8.508 -5.246 1.00 7.96 114 GLY A O 1
ATOM 916 N N . THR A 1 119 ? -7.628 10.084 -5.519 1.00 7.39 115 THR A N 1
ATOM 917 C CA . THR A 1 119 ? -7.297 10.129 -4.126 1.00 7.37 115 THR A CA 1
ATOM 918 C C . THR A 1 119 ? -6.970 11.583 -3.774 1.00 6.96 115 THR A C 1
ATOM 919 O O . THR A 1 119 ? -6.289 12.300 -4.511 1.00 8.56 115 THR A O 1
ATOM 923 N N . GLN A 1 120 ? -7.441 12.029 -2.600 1.00 8.01 116 GLN A N 1
ATOM 924 C CA . GLN A 1 120 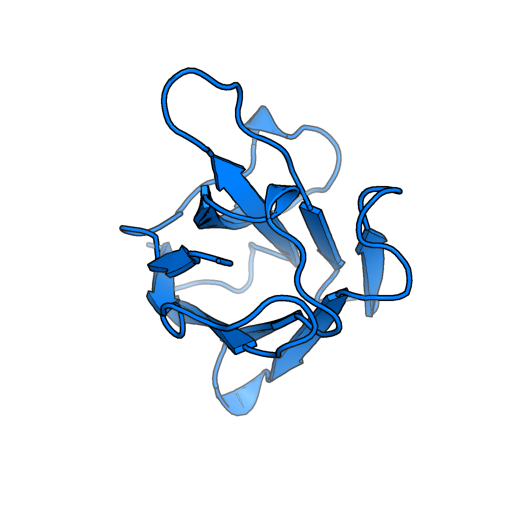? -7.319 13.422 -2.191 1.00 8.58 116 GLN A CA 1
ATOM 925 C C . GLN A 1 120 ? -5.950 13.661 -1.534 1.00 8.47 116 GLN A C 1
ATOM 926 O O . GLN A 1 120 ? -5.549 12.913 -0.646 1.00 9.92 116 GLN A O 1
ATOM 932 N N . VAL A 1 121 ? -5.264 14.765 -1.905 1.00 8.05 117 VAL A N 1
ATOM 933 C CA . VAL A 1 121 ? -4.044 15.186 -1.253 1.00 7.96 117 VAL A CA 1
ATOM 934 C C . VAL A 1 121 ? -4.318 16.586 -0.684 1.00 8.70 117 VAL A C 1
ATOM 935 O O . VAL A 1 121 ? -4.748 17.494 -1.413 1.00 8.96 117 VAL A O 1
ATOM 939 N N . THR A 1 122 ? -4.090 16.774 0.630 1.00 9.86 118 THR A N 1
ATOM 940 C CA . THR A 1 122 ? -4.271 18.099 1.242 1.00 11.29 118 THR A CA 1
ATOM 941 C C . THR A 1 122 ? -3.041 18.522 1.958 1.00 10.96 118 THR A C 1
ATOM 942 O O . THR A 1 122 ? -2.578 17.741 2.814 1.00 14.32 118 THR A O 1
ATOM 946 N N . VAL A 1 123 ? -2.505 19.701 1.657 1.00 10.75 119 VAL A N 1
ATOM 947 C CA . VAL A 1 123 ? -1.255 20.138 2.244 1.00 12.47 119 VAL A CA 1
ATOM 948 C C . VAL A 1 123 ? -1.589 21.416 2.971 1.00 14.94 119 VAL A C 1
ATOM 949 O O . VAL A 1 123 ? -1.971 22.405 2.328 1.00 17.78 119 VAL A O 1
ATOM 953 N N . SER A 1 124 ? -1.431 21.382 4.306 1.00 18.43 120 SER A N 1
ATOM 954 C CA . SER A 1 124 ? -1.701 22.557 5.171 1.00 24.23 120 SER A CA 1
ATOM 955 C C . SER A 1 124 ? -1.100 22.337 6.573 1.00 25.58 120 SER A C 1
ATOM 956 O O . SER A 1 124 ? -0.963 21.181 7.055 1.00 27.07 120 SER A O 1
#

Radius of gyration: 13.36 Å; Cα contacts (8 Å, |Δi|>4): 304; chains: 1; bounding box: 26×33×35 Å